Protein AF-A0A4W6BT74-F1 (afdb_monomer)

Structure (mmCIF, N/CA/C/O backbone):
data_AF-A0A4W6BT74-F1
#
_entry.id   AF-A0A4W6BT74-F1
#
loop_
_atom_site.group_PDB
_atom_site.id
_atom_site.type_symbol
_atom_site.label_atom_id
_atom_site.label_alt_id
_atom_site.label_comp_id
_atom_site.label_asym_id
_atom_site.label_entity_id
_atom_site.label_seq_id
_atom_site.pdbx_PDB_ins_code
_atom_site.Cartn_x
_atom_site.Cartn_y
_atom_site.Cartn_z
_at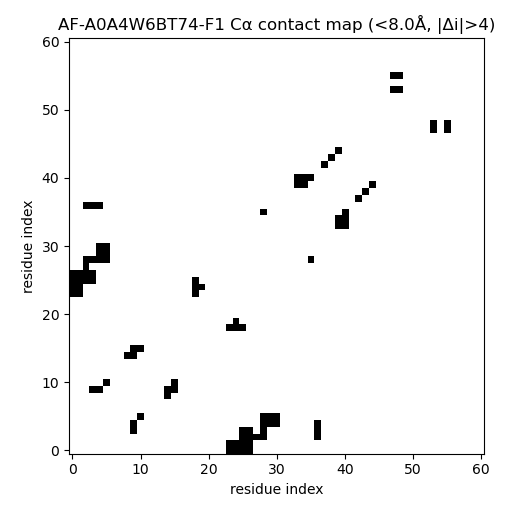om_site.occupancy
_atom_site.B_iso_or_equiv
_atom_site.auth_seq_id
_atom_site.auth_comp_id
_atom_site.auth_asym_id
_atom_site.auth_atom_id
_atom_site.pdbx_PDB_model_num
ATOM 1 N N . ILE A 1 1 ? -13.471 2.621 -1.385 1.00 87.19 1 ILE A N 1
ATOM 2 C CA . ILE A 1 1 ? -12.642 1.408 -1.241 1.00 87.19 1 ILE A CA 1
ATOM 3 C C . ILE A 1 1 ? -11.190 1.785 -1.519 1.00 87.19 1 ILE A C 1
ATOM 5 O O . ILE A 1 1 ? -10.946 2.530 -2.461 1.00 87.19 1 ILE A O 1
ATOM 9 N N . LEU A 1 2 ? -10.263 1.363 -0.668 1.00 93.69 2 LEU A N 1
ATOM 10 C CA . LEU A 1 2 ? -8.826 1.613 -0.747 1.00 93.69 2 LEU A CA 1
ATOM 11 C C . LEU A 1 2 ? -8.133 0.292 -1.085 1.00 93.69 2 LEU A C 1
ATOM 13 O O . LEU A 1 2 ? -8.455 -0.725 -0.480 1.00 93.69 2 LEU A O 1
ATOM 17 N N . HIS A 1 3 ? -7.188 0.304 -2.019 1.00 92.06 3 HIS A N 1
ATOM 18 C CA . HIS A 1 3 ? -6.338 -0.846 -2.324 1.00 92.06 3 HIS A CA 1
ATOM 19 C C . HIS A 1 3 ? -4.880 -0.437 -2.125 1.00 92.06 3 HIS A C 1
ATOM 21 O O . HIS A 1 3 ? -4.421 0.512 -2.760 1.00 92.06 3 HIS A O 1
ATOM 27 N N . HIS A 1 4 ? -4.175 -1.126 -1.233 1.00 91.69 4 HIS A N 1
ATOM 28 C CA . HIS A 1 4 ? -2.740 -0.970 -1.018 1.00 91.69 4 HIS A CA 1
ATOM 29 C C . HIS A 1 4 ? -2.130 -2.323 -0.652 1.00 91.69 4 HIS A C 1
ATOM 31 O O . HIS A 1 4 ? -2.837 -3.245 -0.247 1.00 91.69 4 HIS A O 1
ATOM 37 N N . ASP A 1 5 ? -0.815 -2.434 -0.770 1.00 90.62 5 ASP A N 1
ATOM 38 C CA . ASP A 1 5 ? -0.071 -3.628 -0.396 1.00 90.62 5 ASP A CA 1
ATOM 39 C C . ASP A 1 5 ? 0.049 -3.791 1.130 1.00 90.62 5 ASP A C 1
ATOM 41 O O . ASP A 1 5 ? -0.159 -2.861 1.913 1.00 90.62 5 ASP A O 1
ATOM 45 N N . ASN A 1 6 ? 0.427 -4.988 1.578 1.00 90.06 6 ASN A N 1
ATOM 46 C CA . ASN A 1 6 ? 0.564 -5.304 3.004 1.00 90.06 6 ASN A CA 1
ATOM 47 C C . ASN A 1 6 ? 1.945 -4.942 3.579 1.00 90.06 6 ASN A C 1
ATOM 49 O O . ASN A 1 6 ? 2.416 -5.597 4.515 1.00 90.06 6 ASN A O 1
ATOM 53 N N . ALA A 1 7 ? 2.631 -3.934 3.033 1.00 90.25 7 ALA A N 1
ATOM 54 C CA . ALA A 1 7 ? 3.883 -3.466 3.613 1.00 90.25 7 ALA A CA 1
ATOM 55 C C . ALA A 1 7 ? 3.688 -3.055 5.082 1.00 90.25 7 ALA A C 1
ATOM 57 O O . ALA A 1 7 ? 2.654 -2.514 5.476 1.00 90.25 7 ALA A O 1
ATOM 58 N N . ARG A 1 8 ? 4.720 -3.273 5.910 1.00 92.38 8 ARG A N 1
ATOM 59 C CA . ARG A 1 8 ? 4.665 -3.025 7.366 1.00 92.38 8 ARG A CA 1
ATOM 60 C C . ARG A 1 8 ? 4.142 -1.631 7.757 1.00 92.38 8 ARG A C 1
ATOM 62 O O . ARG A 1 8 ? 3.392 -1.560 8.729 1.00 92.38 8 ARG A O 1
ATOM 69 N N . PRO A 1 9 ? 4.494 -0.531 7.059 1.00 93.50 9 PRO A N 1
ATOM 70 C CA . PRO A 1 9 ? 3.930 0.783 7.363 1.00 93.50 9 PRO A CA 1
ATOM 71 C C . PRO A 1 9 ? 2.425 0.865 7.078 1.00 93.50 9 PRO A C 1
ATOM 73 O O . PRO A 1 9 ? 1.702 1.561 7.786 1.00 93.50 9 PRO A O 1
ATOM 76 N N . HIS A 1 10 ? 1.934 0.141 6.074 1.00 91.50 10 HIS A N 1
ATOM 77 C CA . HIS A 1 10 ? 0.533 0.172 5.657 1.00 91.50 10 HIS A CA 1
ATOM 78 C C . HIS A 1 10 ? -0.358 -0.671 6.577 1.00 91.50 10 HIS A C 1
ATOM 80 O O . HIS A 1 10 ? -1.503 -0.316 6.834 1.00 91.50 10 HIS A O 1
ATOM 86 N N . THR A 1 11 ? 0.195 -1.731 7.169 1.00 90.88 11 THR A N 1
ATOM 87 C CA . THR A 1 11 ? -0.489 -2.554 8.180 1.00 90.88 11 THR A CA 1
ATOM 88 C C . THR A 1 11 ? -0.281 -2.052 9.613 1.00 90.88 11 THR A C 1
ATOM 90 O O . THR A 1 11 ? -0.755 -2.677 10.562 1.00 90.88 11 THR A O 1
ATOM 93 N N . ALA A 1 12 ? 0.460 -0.957 9.810 1.00 96.06 12 ALA A N 1
ATOM 94 C CA . ALA A 1 12 ? 0.703 -0.400 11.134 1.00 96.06 12 ALA A CA 1
ATOM 95 C C . ALA A 1 12 ? -0.610 0.058 11.788 1.00 96.06 12 ALA A C 1
ATOM 97 O O . ALA A 1 12 ? -1.505 0.589 11.130 1.00 96.06 12 ALA A O 1
ATOM 98 N N . ALA A 1 13 ? -0.703 -0.079 13.113 1.00 96.00 13 ALA A N 1
ATOM 99 C CA . ALA A 1 13 ? -1.920 0.257 13.855 1.00 96.00 13 ALA A CA 1
ATOM 100 C C . ALA A 1 13 ? -2.381 1.709 13.628 1.00 96.00 13 ALA A C 1
ATOM 102 O O . ALA A 1 13 ? -3.575 1.968 13.509 1.00 96.00 13 ALA A O 1
ATOM 103 N N . GLN A 1 14 ? -1.439 2.651 13.521 1.00 97.31 14 GLN A N 1
ATOM 104 C CA . GLN A 1 14 ? -1.738 4.059 13.241 1.00 97.31 14 GLN A CA 1
ATOM 105 C C . GLN A 1 14 ? -2.380 4.251 11.859 1.00 97.31 14 GLN A C 1
ATOM 107 O O . GLN A 1 14 ? -3.342 5.011 11.722 1.00 97.31 14 GLN A O 1
ATOM 112 N N . THR A 1 15 ? -1.888 3.528 10.853 1.00 96.06 15 THR A N 1
ATOM 113 C CA . THR A 1 15 ? -2.409 3.565 9.483 1.00 96.06 15 THR A CA 1
ATOM 114 C C . THR A 1 15 ? -3.820 2.994 9.433 1.00 96.06 15 THR A C 1
ATOM 116 O O . THR A 1 15 ? -4.736 3.675 8.982 1.00 96.06 15 THR A O 1
ATOM 119 N N . VAL A 1 16 ? -4.038 1.811 10.018 1.00 94.69 16 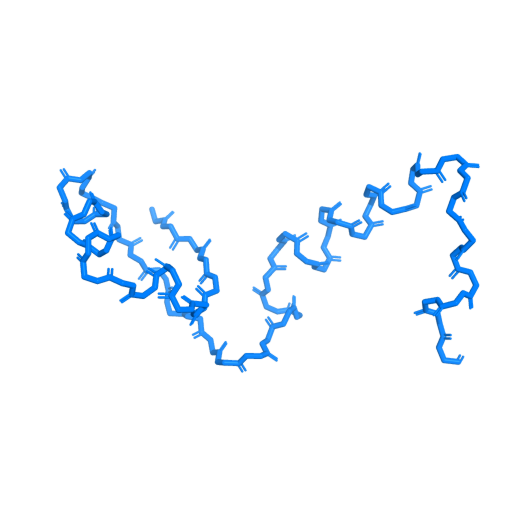VAL A N 1
ATOM 120 C CA . VAL A 1 16 ? -5.363 1.169 10.091 1.00 94.69 16 VAL A CA 1
ATOM 121 C C . VAL A 1 16 ? -6.374 2.045 10.840 1.00 94.69 16 VAL A C 1
ATOM 123 O O . VAL A 1 16 ? -7.503 2.223 10.387 1.00 94.69 16 VAL A O 1
ATOM 126 N N . GLN A 1 17 ? -5.977 2.658 11.961 1.00 96.75 17 GLN A N 1
ATOM 127 C CA . GLN A 1 17 ? -6.841 3.596 12.686 1.00 96.75 17 GLN A CA 1
ATOM 128 C C . GLN A 1 17 ? -7.214 4.814 11.840 1.00 96.75 17 GLN A C 1
ATOM 130 O O . GLN A 1 17 ? -8.348 5.282 11.911 1.00 96.75 17 GLN A O 1
ATOM 135 N N . THR A 1 18 ? -6.277 5.334 11.049 1.00 96.69 18 THR A N 1
ATOM 136 C CA . THR A 1 18 ? -6.530 6.474 10.163 1.00 96.69 18 THR A CA 1
ATOM 137 C C . THR A 1 18 ? -7.487 6.093 9.037 1.00 96.69 18 THR A C 1
ATOM 139 O O . THR A 1 18 ? -8.459 6.807 8.816 1.00 96.69 18 THR A O 1
ATOM 142 N N . ILE A 1 19 ? -7.284 4.940 8.396 1.00 96.38 19 ILE A N 1
ATOM 143 C CA . ILE A 1 19 ? -8.173 4.407 7.350 1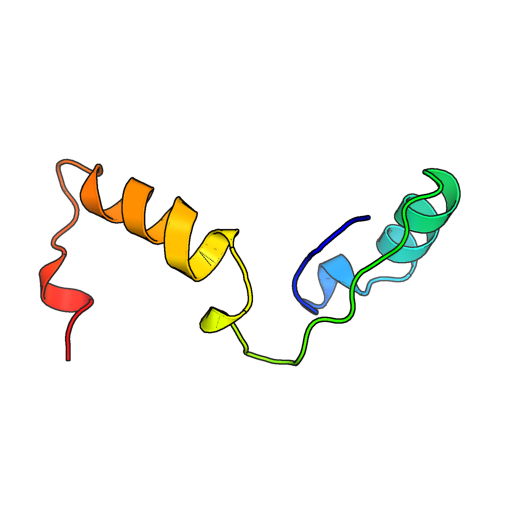.00 96.38 19 ILE A CA 1
ATOM 144 C C . ILE A 1 19 ? -9.606 4.256 7.885 1.00 96.38 19 ILE A C 1
ATOM 146 O O . ILE A 1 19 ? -10.555 4.732 7.262 1.00 96.38 19 ILE A O 1
ATOM 150 N N . ASN A 1 20 ? -9.757 3.696 9.091 1.00 95.19 20 ASN A N 1
ATOM 151 C CA . ASN A 1 20 ? -11.058 3.557 9.747 1.00 95.19 20 ASN A CA 1
ATOM 152 C C . ASN A 1 20 ? -11.704 4.914 10.069 1.00 95.19 20 ASN A C 1
ATOM 154 O O . ASN A 1 20 ? -12.899 5.089 9.849 1.00 95.19 20 ASN A O 1
ATOM 158 N N . LYS A 1 21 ? -10.929 5.895 10.557 1.00 97.31 21 LYS A N 1
ATOM 159 C CA . LYS A 1 21 ? -11.424 7.261 10.822 1.00 97.31 21 LYS A CA 1
ATOM 160 C C . LYS A 1 21 ? -11.893 7.971 9.554 1.00 97.31 21 LYS A C 1
ATOM 162 O O . LYS A 1 21 ? -12.830 8.758 9.618 1.00 97.31 21 LYS A O 1
ATOM 167 N N . LEU A 1 22 ? -11.249 7.696 8.422 1.00 96.56 22 LEU A N 1
ATOM 168 C CA . LEU A 1 22 ? -11.639 8.215 7.111 1.00 96.56 22 LEU A CA 1
ATOM 169 C C . LEU A 1 22 ? -12.861 7.485 6.524 1.00 96.56 22 LEU A C 1
ATOM 171 O O . LEU A 1 22 ? -13.398 7.928 5.510 1.00 96.56 22 LEU A O 1
ATOM 175 N N . GLY A 1 23 ? -13.312 6.387 7.145 1.00 96.25 23 GLY A N 1
ATOM 176 C CA . GLY A 1 23 ? -14.438 5.582 6.669 1.00 96.25 23 GLY A CA 1
ATOM 177 C C . GLY A 1 23 ? -14.124 4.802 5.393 1.00 96.25 23 GLY A C 1
ATOM 178 O O . GLY A 1 23 ? -15.023 4.518 4.603 1.00 96.25 23 GLY A O 1
ATOM 179 N N . TRP A 1 24 ? -12.848 4.501 5.142 1.00 96.62 24 TRP A N 1
ATOM 180 C CA . TRP A 1 24 ? -12.428 3.795 3.937 1.00 96.62 24 TRP A CA 1
ATOM 181 C C . TRP A 1 24 ? -12.428 2.285 4.162 1.00 96.62 24 TRP A C 1
ATOM 183 O O . TRP A 1 24 ? -11.797 1.778 5.083 1.00 96.62 24 TRP A O 1
ATOM 193 N N . GLU A 1 25 ? -13.109 1.558 3.281 1.00 94.31 25 GLU A N 1
ATOM 194 C CA . GLU A 1 25 ? -13.046 0.097 3.230 1.00 94.31 25 GLU A CA 1
ATOM 195 C C . GLU A 1 25 ? -11.758 -0.357 2.536 1.00 94.31 25 GLU A C 1
ATOM 197 O O . GLU A 1 25 ? -11.479 0.095 1.423 1.00 94.31 25 GLU A O 1
ATOM 202 N N . LEU A 1 26 ? -10.991 -1.241 3.177 1.00 92.50 26 LEU A N 1
ATOM 203 C CA . LEU A 1 26 ? -9.749 -1.791 2.637 1.00 92.50 26 LEU A CA 1
ATOM 204 C C . LEU A 1 26 ? -10.020 -3.071 1.834 1.00 92.50 26 LEU A C 1
ATOM 206 O O . LEU A 1 26 ? -10.595 -4.025 2.353 1.00 92.50 26 LEU A O 1
ATOM 210 N N . LEU A 1 27 ? -9.560 -3.106 0.585 1.00 92.88 27 LEU A N 1
ATOM 211 C CA . LEU A 1 27 ? -9.564 -4.307 -0.246 1.00 92.88 27 LEU A CA 1
ATOM 212 C C . LEU A 1 27 ? -8.456 -5.274 0.204 1.00 92.88 27 LEU A C 1
ATOM 214 O O . LEU A 1 27 ? -7.330 -4.831 0.439 1.00 92.88 27 LEU A O 1
ATOM 218 N N . PRO A 1 28 ? -8.735 -6.587 0.290 1.00 88.56 28 PRO A N 1
ATOM 219 C CA . PRO A 1 28 ? -7.721 -7.571 0.635 1.00 88.56 28 PRO A CA 1
ATOM 220 C C . PRO A 1 28 ? -6.652 -7.644 -0.460 1.00 88.56 28 PRO A C 1
ATOM 222 O O . PRO A 1 28 ? -6.972 -7.833 -1.632 1.00 88.56 28 PRO A O 1
ATOM 225 N N . HIS A 1 29 ? -5.386 -7.542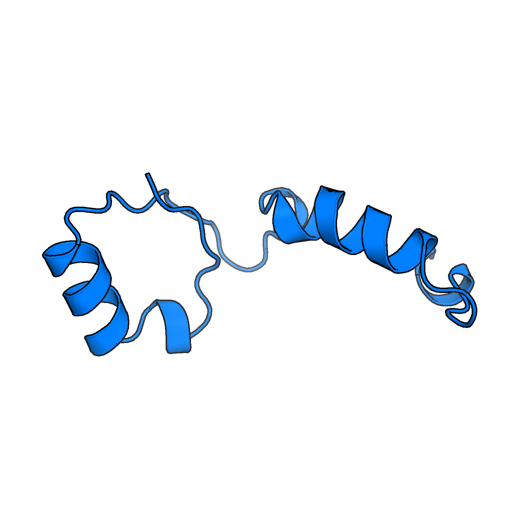 -0.062 1.00 89.06 29 HIS A N 1
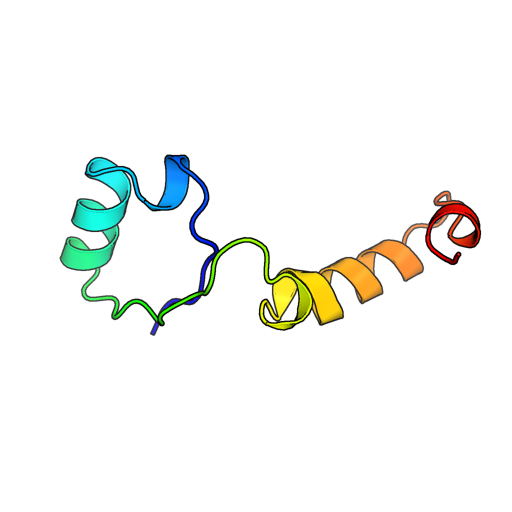ATOM 226 C CA . HIS A 1 29 ? -4.238 -7.723 -0.944 1.00 89.06 29 HIS A CA 1
ATOM 227 C C . HIS A 1 29 ? -3.423 -8.941 -0.481 1.00 89.06 29 HIS A C 1
ATOM 229 O O . HIS A 1 29 ? -3.122 -9.045 0.710 1.00 89.06 29 HIS A O 1
ATOM 235 N N . PRO A 1 30 ? -3.085 -9.900 -1.353 1.00 89.62 30 PRO A N 1
ATOM 236 C CA . PRO A 1 30 ? -2.209 -11.011 -0.988 1.00 89.62 30 PRO A CA 1
ATOM 237 C C . PRO A 1 30 ? -0.739 -10.565 -0.835 1.00 89.62 30 PRO A C 1
ATOM 239 O O . PRO A 1 30 ? -0.319 -9.572 -1.423 1.00 89.62 30 PRO A O 1
ATOM 242 N N . PRO A 1 31 ? 0.076 -11.259 -0.018 1.00 86.62 31 PRO A N 1
ATOM 243 C CA . PRO A 1 31 ? 1.496 -10.938 0.113 1.00 86.62 31 PRO A CA 1
ATOM 244 C C . PRO A 1 31 ? 2.254 -11.115 -1.210 1.00 86.62 31 PRO A C 1
ATOM 246 O O . PRO A 1 31 ? 2.104 -12.140 -1.867 1.00 86.62 31 PRO A O 1
ATOM 249 N N . TYR A 1 32 ? 3.141 -10.164 -1.529 1.00 82.69 32 TYR A N 1
ATOM 250 C CA . TYR A 1 32 ? 4.052 -10.221 -2.683 1.00 82.69 32 TYR A CA 1
ATOM 251 C C . TYR A 1 32 ? 3.349 -10.396 -4.041 1.00 82.69 32 TYR A C 1
ATOM 253 O O . TYR A 1 32 ? 3.818 -11.162 -4.881 1.00 82.69 32 TYR A O 1
ATOM 261 N N . SER A 1 33 ? 2.241 -9.685 -4.268 1.00 88.19 33 SER A N 1
ATOM 262 C CA . SER A 1 33 ? 1.465 -9.776 -5.515 1.00 88.19 33 SER A CA 1
ATOM 263 C C . SER A 1 33 ? 1.416 -8.450 -6.284 1.00 88.19 33 SER A C 1
ATOM 265 O O . SER A 1 33 ? 0.360 -7.816 -6.372 1.00 88.19 33 SER A O 1
ATOM 267 N N . PRO A 1 34 ? 2.554 -8.002 -6.847 1.00 82.06 34 PRO A N 1
ATOM 268 C CA . PRO A 1 34 ? 2.616 -6.769 -7.635 1.00 82.06 34 PRO A CA 1
ATOM 269 C C . PRO A 1 34 ? 1.752 -6.837 -8.906 1.00 82.06 34 PRO A C 1
ATOM 271 O O . PRO A 1 34 ? 1.243 -5.826 -9.375 1.00 82.06 34 PRO A O 1
ATOM 274 N N . ASP A 1 35 ? 1.508 -8.033 -9.440 1.00 85.94 35 ASP A N 1
ATOM 275 C CA . ASP A 1 35 ? 0.589 -8.281 -10.556 1.00 85.94 35 ASP A CA 1
ATOM 276 C C . ASP A 1 35 ? -0.870 -7.927 -10.228 1.00 85.94 35 ASP A C 1
ATOM 278 O O . ASP A 1 35 ? -1.650 -7.592 -11.118 1.00 85.94 35 ASP A O 1
ATOM 282 N N . LEU A 1 36 ? -1.234 -7.946 -8.944 1.00 84.69 36 LEU A N 1
ATOM 283 C CA . LEU A 1 36 ? -2.565 -7.591 -8.457 1.00 84.69 36 LEU A CA 1
ATOM 284 C C . LEU A 1 36 ? -2.675 -6.123 -8.032 1.00 84.69 36 LEU A C 1
ATOM 286 O O . LEU A 1 36 ? -3.767 -5.662 -7.702 1.00 84.69 36 LEU A O 1
ATOM 290 N N . ALA A 1 37 ? -1.572 -5.372 -8.043 1.00 89.06 37 ALA A N 1
ATOM 291 C CA . ALA A 1 37 ? -1.549 -3.953 -7.726 1.00 89.06 37 ALA A CA 1
ATOM 292 C C . ALA A 1 37 ? -1.596 -3.109 -9.013 1.00 89.06 37 ALA A C 1
ATOM 294 O O . ALA A 1 37 ? -0.615 -3.067 -9.754 1.00 89.06 37 ALA A O 1
ATOM 295 N N . PRO A 1 38 ? -2.691 -2.365 -9.284 1.00 85.81 38 PRO A N 1
ATOM 296 C CA . PRO A 1 38 ? -2.788 -1.493 -10.461 1.00 85.81 38 PRO A CA 1
ATOM 297 C C . PRO A 1 38 ? -1.678 -0.442 -10.557 1.00 85.81 38 PRO A C 1
ATOM 299 O O . PRO A 1 38 ? -1.305 -0.028 -11.656 1.00 85.81 38 PRO A O 1
ATOM 302 N N . SER A 1 39 ? -1.136 -0.020 -9.411 1.00 88.25 39 SER A N 1
ATOM 303 C CA . SER A 1 39 ? 0.043 0.843 -9.361 1.00 88.25 39 SER A CA 1
ATOM 304 C C . SER A 1 39 ? 1.252 0.178 -10.008 1.00 88.25 39 SER A C 1
ATOM 306 O O . SER A 1 39 ? 1.943 0.816 -10.794 1.00 88.25 39 SER A O 1
ATOM 308 N N . ASP A 1 40 ? 1.475 -1.101 -9.723 1.00 87.25 40 ASP A N 1
ATOM 309 C CA . ASP A 1 40 ? 2.722 -1.790 -10.030 1.00 87.25 40 ASP A CA 1
ATOM 310 C C . ASP A 1 40 ? 2.714 -2.340 -11.452 1.00 87.25 40 ASP A C 1
ATOM 312 O O . ASP A 1 40 ? 3.686 -2.130 -12.172 1.00 87.25 40 ASP A O 1
ATOM 316 N N . PHE A 1 41 ? 1.614 -2.950 -11.910 1.00 85.19 41 PHE A N 1
ATOM 317 C CA . PHE A 1 41 ? 1.565 -3.526 -13.261 1.00 85.19 41 PHE A CA 1
ATOM 318 C C . PHE A 1 41 ? 1.224 -2.517 -14.370 1.00 85.19 41 PHE A C 1
ATOM 320 O O . PHE A 1 41 ? 1.534 -2.772 -15.533 1.00 85.19 41 PHE A O 1
ATOM 327 N N . HIS A 1 42 ? 0.561 -1.396 -14.057 1.00 86.88 42 HIS A N 1
ATOM 328 C CA . HIS A 1 42 ? 0.105 -0.441 -15.075 1.00 86.88 42 HIS A CA 1
ATOM 329 C C . HIS A 1 42 ? 0.765 0.927 -14.938 1.00 86.88 42 HIS A C 1
ATOM 331 O O . HIS A 1 42 ? 1.448 1.372 -15.860 1.00 86.88 42 HIS A O 1
ATOM 337 N N . LEU A 1 43 ? 0.577 1.597 -13.796 1.00 89.50 43 LEU A N 1
ATOM 338 C CA . LEU A 1 43 ? 1.040 2.975 -13.623 1.00 89.50 43 LEU A CA 1
ATOM 339 C C . LEU A 1 43 ? 2.569 3.059 -13.641 1.00 89.50 43 LEU A C 1
ATOM 341 O O . LEU A 1 43 ? 3.128 3.813 -14.433 1.00 89.50 43 LEU A O 1
ATOM 345 N N . PHE A 1 44 ? 3.251 2.286 -12.795 1.00 87.50 44 PHE A N 1
ATOM 346 C CA . PHE A 1 44 ? 4.707 2.320 -12.710 1.00 87.50 44 PHE A CA 1
ATOM 347 C C . PHE A 1 44 ? 5.355 1.781 -13.975 1.00 87.50 44 PHE A C 1
ATOM 349 O O . PHE A 1 44 ? 6.307 2.391 -14.442 1.00 87.50 44 PHE A O 1
ATOM 356 N N . VAL A 1 45 ? 4.798 0.740 -14.597 1.00 86.25 45 VAL A N 1
ATOM 357 C CA . VAL A 1 45 ? 5.244 0.274 -15.919 1.00 86.25 45 VAL A CA 1
ATOM 358 C C . VAL A 1 45 ? 5.193 1.410 -16.944 1.00 86.25 45 VAL A C 1
ATOM 360 O O . VAL A 1 45 ? 6.182 1.676 -17.623 1.00 86.25 45 VAL A O 1
ATOM 363 N N . TRP A 1 46 ? 4.081 2.141 -17.017 1.00 87.81 46 TRP A N 1
ATOM 364 C CA . TRP A 1 46 ? 3.947 3.264 -17.944 1.00 87.81 46 TRP A CA 1
ATOM 365 C C . TRP A 1 46 ? 4.919 4.416 -17.640 1.00 87.81 46 TRP A C 1
ATOM 367 O O . TRP A 1 46 ? 5.529 4.976 -18.556 1.00 87.81 46 TRP A O 1
ATOM 377 N N . VAL A 1 47 ? 5.108 4.751 -16.359 1.00 89.31 47 VAL A N 1
ATOM 378 C CA . VAL A 1 47 ? 6.073 5.778 -15.937 1.00 89.31 47 VAL A CA 1
ATOM 379 C C . VAL A 1 47 ? 7.501 5.354 -16.278 1.00 89.31 47 VAL A C 1
ATOM 381 O O . VAL A 1 47 ? 8.239 6.167 -16.827 1.00 89.31 47 VAL A O 1
ATOM 384 N N . LEU A 1 48 ? 7.877 4.097 -16.021 1.00 87.38 48 LEU A N 1
ATOM 385 C CA . LEU A 1 48 ? 9.195 3.542 -16.343 1.00 87.38 48 LEU A CA 1
ATOM 386 C C . LEU A 1 48 ? 9.486 3.664 -17.846 1.00 87.38 48 LEU A C 1
ATOM 388 O O . LEU A 1 48 ? 10.555 4.135 -18.219 1.00 87.38 48 LEU A O 1
ATOM 392 N N . PHE A 1 49 ? 8.520 3.349 -18.715 1.00 84.50 49 PHE A N 1
ATOM 393 C CA . PHE A 1 49 ? 8.677 3.525 -20.166 1.00 84.50 49 PHE A CA 1
ATOM 394 C C . PHE A 1 49 ? 8.755 4.986 -20.621 1.00 84.50 49 PHE A C 1
ATOM 396 O O . PHE A 1 49 ?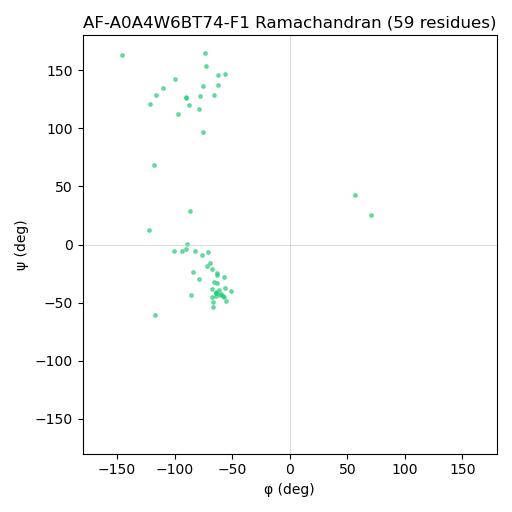 9.273 5.270 -21.698 1.00 84.50 49 PHE A O 1
ATOM 403 N N . SER A 1 50 ? 8.256 5.916 -19.811 1.00 86.62 50 SER A N 1
ATOM 404 C CA . SER A 1 50 ? 8.300 7.352 -20.097 1.00 86.62 50 SER A CA 1
ATOM 405 C C . SER A 1 50 ? 9.558 8.031 -19.541 1.00 86.62 50 SER A C 1
ATOM 407 O O . SER A 1 50 ? 9.757 9.227 -19.758 1.00 86.62 50 SER A O 1
ATOM 409 N N . MET A 1 51 ? 10.412 7.302 -18.811 1.00 86.00 51 MET A N 1
ATOM 410 C CA . MET A 1 51 ? 11.649 7.842 -18.253 1.00 86.00 51 MET A CA 1
ATOM 411 C C . MET A 1 51 ? 12.744 7.917 -19.331 1.00 86.00 51 MET A C 1
ATOM 413 O O . MET A 1 51 ? 13.208 6.883 -19.805 1.00 86.00 51 MET A O 1
ATOM 417 N N . PRO A 1 52 ? 13.236 9.121 -19.684 1.00 80.81 52 PRO A N 1
ATOM 418 C CA . PRO A 1 52 ? 14.114 9.314 -20.844 1.00 80.81 52 PRO A CA 1
ATOM 419 C C . PRO A 1 52 ? 15.519 8.710 -20.697 1.00 80.81 52 PRO A C 1
ATOM 421 O O . PRO A 1 52 ? 16.215 8.562 -21.694 1.00 80.81 52 PRO A O 1
ATOM 424 N N . ASN A 1 53 ? 15.943 8.371 -19.476 1.00 83.62 53 ASN A N 1
ATOM 425 C CA . ASN A 1 53 ? 17.282 7.844 -19.179 1.00 83.62 53 ASN A CA 1
ATOM 426 C C . ASN A 1 53 ? 17.243 6.466 -18.502 1.00 83.62 53 ASN A C 1
ATOM 428 O O . ASN A 1 53 ? 18.246 6.037 -17.934 1.00 83.62 53 ASN A O 1
ATOM 432 N N . LEU A 1 54 ? 16.084 5.805 -18.484 1.00 80.19 54 LEU A N 1
ATOM 433 C CA . LEU A 1 54 ? 15.977 4.476 -17.906 1.00 80.19 54 LEU A CA 1
ATOM 434 C C . LEU A 1 54 ? 16.312 3.439 -18.975 1.00 80.19 54 LEU A C 1
ATOM 436 O O . LEU A 1 54 ? 15.630 3.347 -19.994 1.00 80.19 54 LEU A O 1
ATOM 440 N N . ASP A 1 55 ? 17.346 2.641 -18.727 1.00 76.31 55 ASP A N 1
ATOM 441 C CA . ASP A 1 55 ? 17.629 1.488 -19.571 1.00 76.31 55 ASP A CA 1
ATOM 442 C C . ASP A 1 55 ? 16.617 0.37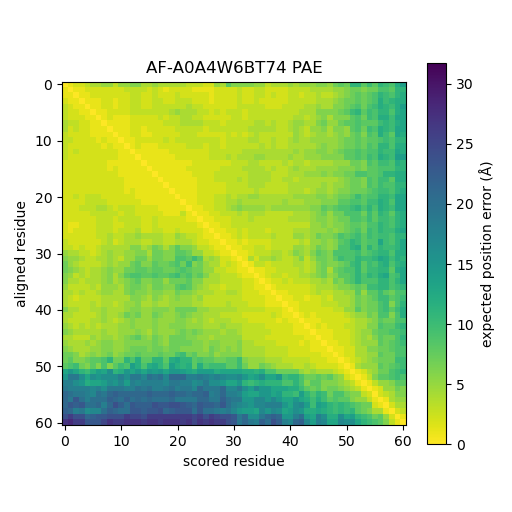9 -19.253 1.00 76.31 55 ASP A C 1
ATOM 444 O O . ASP A 1 55 ? 16.746 -0.351 -18.275 1.00 76.31 55 ASP A O 1
ATOM 448 N N . VAL A 1 56 ? 15.551 0.284 -20.045 1.00 69.19 56 VAL A N 1
ATOM 449 C CA . VAL A 1 56 ? 14.474 -0.701 -19.837 1.00 69.19 56 VAL A CA 1
ATOM 450 C C . VAL A 1 56 ? 14.905 -2.139 -20.156 1.00 69.19 56 VAL A C 1
ATOM 452 O O . VAL A 1 56 ? 14.158 -3.074 -19.874 1.00 69.19 56 VAL A O 1
ATOM 455 N N . THR A 1 57 ? 16.111 -2.345 -20.699 1.00 65.94 57 THR A N 1
ATOM 456 C CA . THR A 1 57 ? 16.628 -3.680 -21.037 1.00 65.94 57 THR A CA 1
ATOM 457 C C . THR A 1 57 ? 17.008 -4.521 -19.816 1.00 65.94 57 THR A C 1
ATOM 459 O O . THR A 1 57 ? 17.043 -5.740 -19.921 1.00 65.94 57 THR A O 1
ATOM 462 N N . VAL A 1 58 ? 17.202 -3.910 -18.640 1.00 66.56 58 VAL A N 1
ATOM 463 C CA . VAL A 1 58 ? 17.455 -4.630 -17.371 1.00 66.56 58 VAL A CA 1
ATOM 464 C C . VAL A 1 58 ? 16.180 -5.140 -16.686 1.00 66.56 58 VAL A C 1
ATOM 466 O O . VAL A 1 58 ? 16.269 -5.828 -15.671 1.00 66.56 58 VAL A O 1
ATOM 469 N N . LEU A 1 59 ? 14.996 -4.797 -17.210 1.00 63.09 59 LEU A N 1
ATOM 470 C CA . LEU A 1 59 ? 13.697 -5.191 -16.647 1.00 63.09 59 LEU A CA 1
ATOM 471 C C . LEU A 1 59 ? 13.041 -6.380 -17.375 1.00 63.09 59 LEU A C 1
ATOM 473 O O . LEU A 1 59 ? 12.015 -6.872 -16.909 1.00 63.09 59 LEU A O 1
ATOM 477 N N . ALA A 1 60 ? 13.616 -6.857 -18.483 1.00 50.00 60 ALA A N 1
ATOM 478 C CA . ALA A 1 60 ? 13.223 -8.111 -19.126 1.00 50.00 60 ALA A CA 1
ATOM 479 C C . ALA A 1 60 ? 14.204 -9.235 -18.730 1.00 50.00 60 ALA A C 1
ATOM 481 O O . ALA A 1 60 ? 15.397 -8.954 -18.607 1.00 50.00 60 ALA A O 1
ATOM 482 N N . PRO A 1 61 ? 13.739 -10.481 -18.509 1.00 54.06 61 PRO A N 1
ATOM 483 C CA . PRO A 1 61 ? 14.634 -11.632 -18.407 1.00 54.06 61 PRO A CA 1
ATOM 484 C C . PRO A 1 61 ? 15.334 -11.939 -19.738 1.00 54.06 61 PRO A C 1
ATOM 486 O O . PRO A 1 61 ? 14.716 -11.714 -20.806 1.00 54.06 61 PRO A O 1
#

Solvent-accessible surfa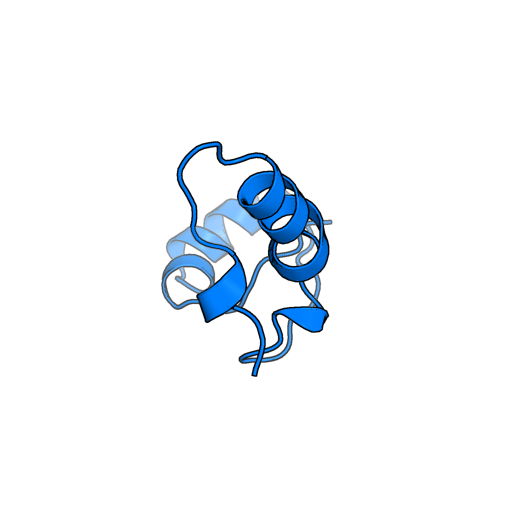ce area (backbone atoms only — not comparable to full-atom values): 3900 Å² total; per-residue (Å²): 116,43,78,62,68,74,48,71,76,58,65,27,70,70,42,49,52,49,38,54,74,72,69,48,49,74,51,92,54,67,84,94,46,53,84,77,31,66,58,55,62,48,52,46,48,52,51,53,73,67,38,93,84,57,74,68,74,80,77,55,135

Radius of gyration: 15.1 Å; Cα contacts (8 Å, |Δi|>4): 48; chains: 1; bounding box: 32×21×35 Å

Foldseek 3Di:
DDEDAPPPVCVDPVNVVVCVVVVHDYDDDDHPCLVPPCCRPPVVVVVLVVDPPRPCPVVDD

Secondary structure (DSSP, 8-state):
-B-----TTTSSHHHHHHHHHTTPPBPP--TT-GGG-HIIIIIHHHHHHT-TT--GGGG--

Sequence (61 aa):
ILHHDNARPHTAAQTVQTINKLGWELLPHPPYSPDLAPSDFHLFVWVLFSMPNLDVTVLAP

pLDDT: mean 87.05, std 9.91, range [50.0, 97.31]

Nearest PDB structures (foldseek):
  3k9j-assembly2_A  TM=9.932E-01  e=3.010E-04  Homo sapiens
  5hoo-assembly1_B  TM=9.937E-01  e=3.233E-04  Drosophila mauritiana
  5h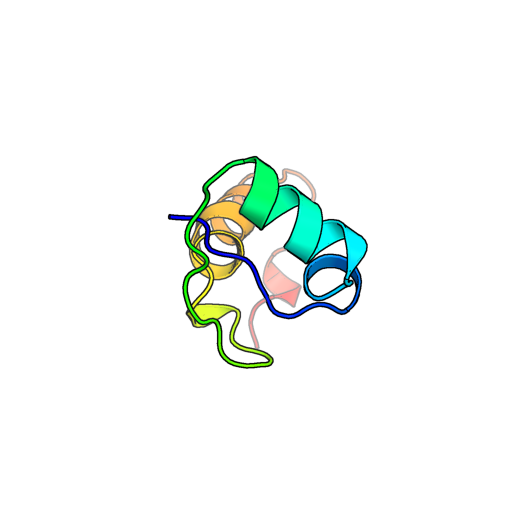oo-assembly1_A  TM=9.924E-01  e=3.731E-04  Drosophila mauritiana
  3hot-assembly1_B  TM=9.881E-01  e=5.279E-03  Drosophila mauritiana
  4bac-assembly1_A-2  TM=5.247E-01  e=2.349E-01  Human spumaretrovirus

Mean predicted aligned error: 6.19 Å

Organism: Lates calcarifer (NCBI:txid8187)

InterPro domains:
  IPR036397 Ribonuclease H superfamily [G3DSA:3.30.420.10] (1-48)
  IPR052709 Transposase-Methyltransferase Hybrid [PTHR46060] (1-44)